Protein AF-A0A929BSN1-F1 (afdb_monomer_lite)

Sequence (50 aa):
MKIDPSLTPFFSPQGVAIIGASLDPTKLGYGFSRNLVQSGYQGAIHFINI

Secondary structure (DSSP, 8-state):
-PPPGGGHHHHS-SEEEEET--S-TTSHHHHHHHHHHHTT--SEEEEE--

Foldseek 3Di:
DDDDPVCCCVVPNLEDEQAAQDPPPVDPNVVVLVCCVVVPPPHHYHYDDD

Structure (mmCIF, N/CA/C/O backbone):
data_AF-A0A929BSN1-F1
#
_entry.id   AF-A0A929BSN1-F1
#
loop_
_atom_site.group_PDB
_atom_site.id
_atom_site.type_symbol
_atom_site.label_atom_id
_atom_site.label_alt_id
_atom_site.label_comp_id
_atom_site.label_asym_id
_atom_site.label_entity_id
_atom_site.label_seq_id
_atom_site.pdbx_PDB_ins_code
_atom_site.Cartn_x
_atom_site.Cartn_y
_atom_site.Cartn_z
_atom_site.occupancy
_atom_site.B_iso_or_equiv
_atom_site.auth_seq_id
_atom_site.auth_comp_id
_atom_site.auth_asym_id
_atom_site.auth_atom_id
_atom_site.pdbx_PDB_model_num
ATOM 1 N N . MET A 1 1 ? 0.675 3.836 26.513 1.00 63.75 1 MET A N 1
ATOM 2 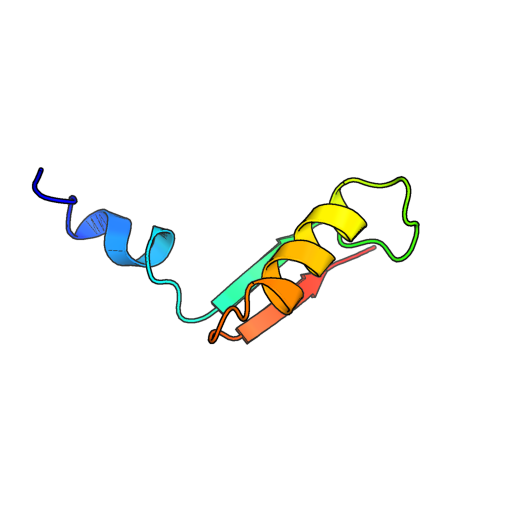C CA . MET A 1 1 ? 0.103 4.874 25.626 1.00 63.75 1 MET A CA 1
ATOM 3 C C . MET A 1 1 ? -1.293 4.436 25.217 1.00 63.75 1 MET A C 1
ATOM 5 O O . MET A 1 1 ? -1.433 3.294 24.800 1.00 63.75 1 MET A O 1
ATOM 9 N N . LYS A 1 2 ? -2.317 5.283 25.378 1.00 80.88 2 LYS A N 1
ATOM 10 C CA . LYS A 1 2 ? -3.630 5.047 24.757 1.00 80.88 2 LYS A CA 1
ATOM 11 C C . LYS A 1 2 ? -3.566 5.585 23.329 1.00 80.88 2 LYS A C 1
ATOM 13 O O . LYS A 1 2 ? -3.201 6.743 23.152 1.00 80.88 2 LYS A O 1
ATOM 18 N N . ILE A 1 3 ? -3.868 4.745 22.344 1.00 81.69 3 ILE A N 1
ATOM 19 C CA . ILE A 1 3 ? -4.084 5.193 20.965 1.00 81.69 3 ILE A CA 1
ATOM 20 C C . ILE A 1 3 ? -5.443 5.895 20.938 1.00 81.69 3 ILE A C 1
ATOM 22 O O . ILE A 1 3 ? -6.405 5.384 21.515 1.00 81.69 3 ILE A O 1
ATOM 26 N N . ASP A 1 4 ? -5.504 7.071 20.318 1.00 93.00 4 ASP A N 1
ATOM 27 C CA . ASP A 1 4 ? -6.762 7.773 20.077 1.00 93.00 4 ASP A CA 1
ATOM 28 C C . ASP A 1 4 ? -7.672 6.885 19.200 1.00 93.00 4 ASP A C 1
ATOM 30 O O . ASP A 1 4 ? -7.259 6.526 18.092 1.00 93.00 4 ASP A O 1
ATOM 34 N N . PRO A 1 5 ? -8.884 6.507 19.657 1.00 92.25 5 PRO A N 1
ATOM 35 C CA . PRO A 1 5 ? -9.796 5.664 18.882 1.00 92.25 5 PRO A CA 1
ATOM 36 C C . PRO A 1 5 ? -10.154 6.236 17.504 1.00 92.25 5 PRO A C 1
ATOM 38 O O . PRO A 1 5 ? -10.483 5.482 16.592 1.00 92.25 5 PRO A O 1
ATOM 41 N N . SER A 1 6 ? -10.060 7.555 17.314 1.00 95.75 6 SER A N 1
ATOM 42 C CA . SER A 1 6 ? -10.272 8.180 16.004 1.00 95.75 6 SER A CA 1
ATOM 43 C C . SER A 1 6 ? -9.220 7.775 14.960 1.00 95.75 6 SER A C 1
ATOM 45 O O . SER A 1 6 ? -9.488 7.855 13.763 1.00 95.75 6 SER A O 1
ATOM 47 N N . LEU A 1 7 ? -8.052 7.277 15.386 1.00 95.62 7 LEU A N 1
ATOM 48 C CA . LEU A 1 7 ? -6.963 6.826 14.513 1.00 95.62 7 LEU A CA 1
ATOM 49 C C . LEU A 1 7 ? -7.006 5.327 14.198 1.00 95.62 7 LEU A C 1
ATOM 51 O O . LEU A 1 7 ? -6.143 4.832 13.470 1.00 95.62 7 LEU A O 1
ATOM 55 N N . THR A 1 8 ? -8.001 4.586 14.693 1.00 94.12 8 THR A N 1
ATOM 56 C CA . THR A 1 8 ? -8.187 3.171 14.338 1.00 94.12 8 THR A CA 1
ATOM 57 C C . THR A 1 8 ? -8.154 2.918 12.821 1.00 94.12 8 THR A C 1
ATOM 59 O O . THR A 1 8 ? -7.476 1.971 12.423 1.00 94.12 8 THR A O 1
ATOM 62 N N . PRO A 1 9 ? -8.755 3.751 11.944 1.00 94.19 9 PRO A N 1
ATOM 63 C CA . PRO A 1 9 ? -8.670 3.543 10.496 1.00 94.19 9 PRO A CA 1
ATOM 64 C C . PRO A 1 9 ? -7.247 3.645 9.934 1.00 94.19 9 PRO A C 1
ATOM 66 O O . PRO A 1 9 ? -6.965 3.064 8.895 1.00 94.19 9 PRO A O 1
ATOM 69 N N . PHE A 1 10 ? -6.349 4.368 10.604 1.00 93.62 10 PHE A N 1
ATOM 70 C CA . PHE A 1 10 ? -4.964 4.530 10.167 1.00 93.62 10 PHE A CA 1
ATOM 71 C C . PHE A 1 10 ? -4.083 3.353 10.604 1.00 93.62 10 PHE A C 1
ATOM 73 O O . PHE A 1 10 ? -3.287 2.847 9.817 1.00 93.62 10 PHE A O 1
ATOM 80 N N . PHE A 1 11 ? -4.238 2.889 11.848 1.00 93.69 11 PHE A N 1
ATOM 81 C CA . PHE A 1 11 ? -3.422 1.800 12.402 1.00 93.69 11 PHE A CA 1
ATOM 82 C C . PHE A 1 11 ? -4.001 0.400 12.160 1.00 93.69 11 PHE A C 1
ATOM 84 O O . PHE A 1 11 ? -3.297 -0.596 12.311 1.00 93.69 11 PHE A O 1
ATOM 91 N N . SER A 1 12 ? -5.282 0.292 11.809 1.00 93.94 12 SER A N 1
ATOM 92 C CA . SER A 1 12 ? -5.951 -0.973 11.479 1.00 93.94 12 SER A CA 1
ATOM 93 C C . SER A 1 12 ? -6.955 -0.812 10.322 1.00 93.94 12 SER A C 1
ATOM 95 O O . SER A 1 12 ? -8.142 -1.105 10.489 1.00 93.94 12 SER A O 1
ATOM 97 N N . PRO A 1 13 ? -6.511 -0.333 9.142 1.00 96.06 13 PRO A N 1
ATOM 98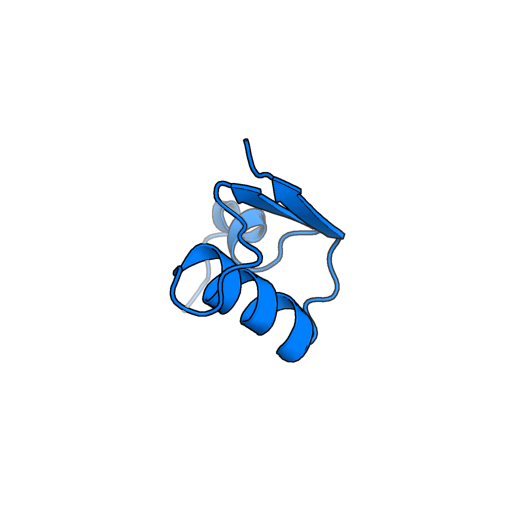 C CA . PRO A 1 13 ? -7.376 -0.203 7.975 1.00 96.06 13 PRO A CA 1
ATOM 99 C C . PRO A 1 13 ? -7.834 -1.572 7.462 1.00 96.06 13 PRO A C 1
ATOM 101 O O . PRO A 1 13 ? -7.041 -2.512 7.406 1.00 96.06 13 PRO A O 1
ATOM 104 N N . GLN A 1 14 ? -9.083 -1.654 6.995 1.00 97.06 14 GLN A N 1
ATOM 105 C CA . GLN A 1 14 ? -9.600 -2.822 6.261 1.00 97.06 14 GLN A CA 1
ATOM 106 C C . GLN A 1 14 ? -9.101 -2.873 4.807 1.00 97.06 14 GLN A C 1
ATOM 108 O O . GLN A 1 14 ? -9.110 -3.929 4.178 1.00 97.06 14 GLN A O 1
ATOM 113 N N . GLY A 1 15 ? -8.655 -1.737 4.272 1.00 96.94 15 GLY A N 1
ATOM 114 C CA . GLY A 1 15 ? -8.015 -1.654 2.970 1.00 96.94 15 GLY A CA 1
ATOM 115 C C . GLY A 1 15 ? -7.313 -0.319 2.762 1.00 96.94 15 GLY A C 1
ATOM 116 O O . GLY A 1 15 ? -7.605 0.663 3.448 1.00 96.94 15 GLY A O 1
ATOM 117 N N . VAL A 1 16 ? -6.384 -0.293 1.811 1.00 96.00 16 VAL A N 1
ATOM 118 C CA . VAL A 1 16 ? -5.589 0.884 1.451 1.00 96.00 16 VAL A CA 1
ATOM 119 C C . VAL A 1 16 ? -5.546 1.067 -0.063 1.00 96.00 16 VAL A C 1
ATOM 121 O O . VAL A 1 16 ? -5.508 0.101 -0.827 1.00 96.00 16 VAL A O 1
ATOM 124 N N . ALA A 1 17 ? -5.520 2.325 -0.498 1.00 95.94 17 ALA A N 1
ATOM 125 C CA . ALA A 1 17 ? -5.278 2.702 -1.884 1.00 95.94 17 ALA A CA 1
ATOM 126 C C . ALA A 1 17 ? -3.892 3.344 -2.005 1.00 95.94 17 ALA A C 1
ATOM 128 O O . ALA A 1 17 ? -3.579 4.304 -1.301 1.00 95.94 17 ALA A O 1
ATOM 129 N N . ILE A 1 18 ? -3.061 2.812 -2.898 1.00 94.31 18 ILE A N 1
ATOM 130 C CA . ILE A 1 18 ? -1.700 3.284 -3.151 1.00 94.31 18 ILE A CA 1
ATOM 131 C C . ILE A 1 18 ? -1.709 4.099 -4.436 1.00 94.31 18 ILE A C 1
ATOM 133 O O . ILE A 1 18 ? -1.740 3.544 -5.533 1.00 94.31 18 ILE A O 1
ATOM 137 N N . ILE A 1 19 ? -1.676 5.420 -4.291 1.00 95.56 19 ILE A N 1
ATOM 138 C CA . ILE A 1 19 ? -1.612 6.356 -5.415 1.00 95.56 19 ILE A CA 1
ATOM 139 C C . ILE A 1 19 ? -0.154 6.521 -5.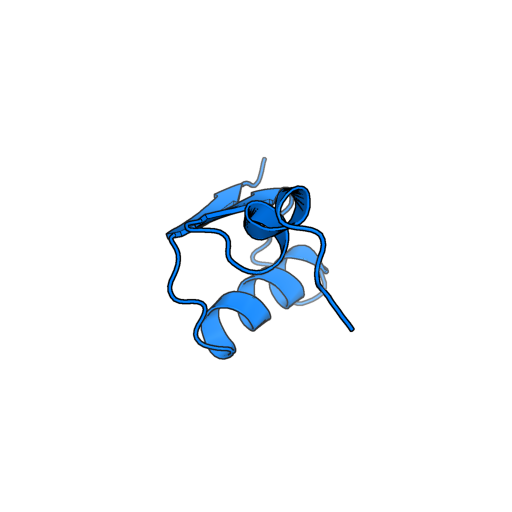845 1.00 95.56 19 ILE A C 1
ATOM 141 O O . ILE A 1 19 ? 0.712 6.816 -5.023 1.00 95.56 19 ILE A O 1
ATOM 145 N N . GLY A 1 20 ? 0.113 6.337 -7.138 1.00 94.62 20 GLY A N 1
ATOM 146 C CA . GLY A 1 20 ? 1.467 6.345 -7.693 1.00 94.62 20 GLY A CA 1
ATOM 147 C C . GLY A 1 20 ? 2.154 4.983 -7.616 1.00 94.62 20 GLY A C 1
ATOM 148 O O . GLY A 1 20 ? 3.383 4.923 -7.589 1.00 94.62 20 GLY A O 1
ATOM 149 N N . ALA A 1 21 ? 1.382 3.891 -7.561 1.00 95.75 21 ALA A N 1
ATOM 150 C CA . ALA A 1 21 ? 1.927 2.547 -7.709 1.00 95.75 21 ALA A CA 1
ATOM 151 C C . ALA A 1 21 ? 2.679 2.433 -9.046 1.00 95.75 21 ALA A C 1
ATOM 153 O O . ALA A 1 21 ? 2.274 2.999 -10.054 1.00 95.75 21 ALA A O 1
ATOM 154 N N . SER A 1 22 ? 3.797 1.717 -9.061 1.00 95.81 22 SER A N 1
ATOM 155 C CA . SER A 1 22 ? 4.659 1.622 -10.240 1.00 95.81 22 SER A CA 1
ATOM 156 C C . SER A 1 22 ? 5.198 0.211 -10.382 1.00 95.81 22 SER A C 1
ATOM 158 O O . SER A 1 22 ? 5.438 -0.454 -9.378 1.00 95.81 22 SER A O 1
ATOM 160 N N . LEU A 1 23 ? 5.429 -0.217 -11.623 1.00 94.31 23 LEU A N 1
ATOM 161 C CA . LEU A 1 23 ? 6.159 -1.447 -11.944 1.00 94.31 23 LEU A CA 1
ATOM 162 C C . LEU A 1 23 ? 7.677 -1.228 -12.063 1.00 94.31 23 LEU A C 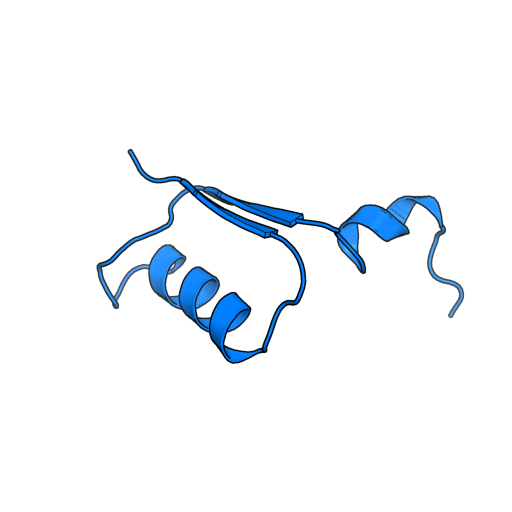1
ATOM 164 O O . LEU A 1 23 ? 8.429 -2.194 -12.042 1.00 94.31 23 LEU A O 1
ATOM 168 N N . ASP A 1 24 ? 8.127 0.025 -12.169 1.00 96.19 24 ASP A N 1
ATOM 169 C CA . ASP A 1 24 ? 9.547 0.396 -12.171 1.00 96.19 24 ASP A CA 1
ATOM 170 C C . ASP A 1 24 ? 10.155 0.236 -10.764 1.00 96.19 24 ASP A C 1
ATOM 172 O O . ASP A 1 24 ? 9.755 0.985 -9.861 1.00 96.19 24 ASP A O 1
ATOM 176 N N . PRO A 1 25 ? 11.134 -0.674 -10.570 1.00 95.25 25 PRO A N 1
ATOM 177 C CA . PRO A 1 25 ? 11.745 -0.941 -9.271 1.00 95.25 25 PRO A CA 1
ATOM 178 C C . PRO A 1 25 ? 12.468 0.248 -8.635 1.00 95.25 25 PRO A C 1
ATOM 180 O O . PRO A 1 25 ? 12.709 0.235 -7.429 1.00 95.25 25 PRO A O 1
ATOM 183 N N . THR A 1 26 ? 12.822 1.267 -9.422 1.00 96.69 26 THR A N 1
ATOM 184 C CA . THR A 1 26 ? 13.505 2.471 -8.931 1.00 96.69 26 THR A CA 1
ATOM 185 C C . THR A 1 26 ? 12.543 3.491 -8.318 1.00 96.69 26 THR A C 1
ATOM 187 O O . THR A 1 26 ? 12.972 4.377 -7.577 1.00 96.69 26 THR A O 1
ATOM 190 N N . LYS A 1 27 ? 11.232 3.374 -8.578 1.00 96.06 27 LYS A N 1
ATOM 191 C CA . LYS A 1 27 ? 10.225 4.298 -8.047 1.00 96.06 27 LYS A CA 1
ATOM 192 C C . LYS A 1 27 ? 9.755 3.879 -6.658 1.00 96.06 27 LYS A C 1
ATOM 194 O O . LYS A 1 27 ? 9.480 2.711 -6.390 1.00 96.06 27 LYS A O 1
ATOM 199 N N . LEU A 1 28 ? 9.527 4.868 -5.793 1.00 93.94 28 LEU A N 1
ATOM 200 C CA . LEU A 1 28 ? 9.013 4.648 -4.435 1.00 93.94 28 LEU A CA 1
ATOM 201 C C . LEU A 1 28 ? 7.673 3.903 -4.417 1.00 93.94 28 LEU A C 1
ATOM 203 O O . LEU A 1 28 ? 7.453 3.060 -3.551 1.00 93.94 28 LEU A O 1
ATOM 207 N N . GLY A 1 29 ? 6.809 4.162 -5.402 1.00 93.12 29 GLY A N 1
ATOM 208 C CA . GLY A 1 29 ? 5.532 3.468 -5.552 1.00 93.12 29 GLY A CA 1
ATOM 209 C C . GLY A 1 29 ? 5.667 1.954 -5.704 1.00 93.12 29 GLY A C 1
ATOM 210 O O . GLY A 1 29 ? 4.826 1.221 -5.186 1.00 93.12 29 GLY A O 1
ATOM 211 N N . TYR A 1 30 ? 6.739 1.475 -6.346 1.00 95.94 30 TYR A N 1
ATOM 212 C CA . TYR A 1 30 ? 7.051 0.046 -6.413 1.00 95.94 30 TYR A CA 1
ATOM 213 C C . TYR A 1 30 ? 7.478 -0.481 -5.042 1.00 95.94 30 TYR A C 1
ATOM 215 O O . TYR A 1 30 ? 6.920 -1.463 -4.552 1.00 95.94 30 TYR A O 1
ATOM 223 N N . GLY A 1 31 ? 8.427 0.199 -4.389 1.00 95.56 31 GLY A N 1
ATOM 224 C CA . GLY A 1 31 ? 8.940 -0.204 -3.077 1.00 95.56 31 GLY A CA 1
ATOM 225 C C . GLY A 1 31 ? 7.848 -0.276 -2.006 1.00 95.56 31 GLY A C 1
ATOM 226 O O . GLY A 1 31 ? 7.741 -1.273 -1.296 1.00 95.56 31 GLY A O 1
ATOM 227 N N . PHE A 1 32 ? 6.987 0.741 -1.933 1.00 93.19 32 PHE A N 1
ATOM 228 C CA . PHE A 1 32 ? 5.884 0.789 -0.972 1.00 93.19 32 PHE A CA 1
ATOM 229 C C . PHE A 1 32 ? 4.855 -0.324 -1.215 1.00 93.19 32 PHE A C 1
ATOM 231 O O . PHE A 1 32 ? 4.503 -1.060 -0.292 1.00 93.19 32 PHE A O 1
ATOM 238 N N . SER A 1 33 ? 4.439 -0.498 -2.472 1.00 94.56 33 SER A N 1
ATOM 239 C CA . SER A 1 33 ? 3.520 -1.562 -2.893 1.00 94.56 33 SER A CA 1
ATOM 240 C C . SER A 1 33 ? 4.054 -2.952 -2.545 1.00 94.56 33 SER A C 1
ATOM 242 O O . SER A 1 33 ? 3.350 -3.769 -1.952 1.00 94.56 33 SER A O 1
ATOM 244 N N . ARG A 1 34 ? 5.333 -3.202 -2.853 1.00 96.12 34 ARG A N 1
ATOM 245 C CA . ARG A 1 34 ? 6.027 -4.454 -2.539 1.00 96.12 34 ARG A CA 1
ATOM 246 C C . ARG A 1 34 ? 6.068 -4.717 -1.038 1.00 96.12 34 ARG A C 1
ATOM 248 O O . ARG A 1 34 ? 5.814 -5.845 -0.625 1.00 96.12 34 ARG A O 1
ATOM 255 N N . ASN A 1 35 ? 6.368 -3.701 -0.231 1.00 95.94 35 ASN A N 1
ATOM 256 C CA . ASN A 1 35 ? 6.468 -3.853 1.218 1.00 95.94 35 ASN A CA 1
ATOM 257 C C . ASN A 1 35 ? 5.128 -4.254 1.840 1.00 95.94 35 ASN A C 1
ATOM 259 O O . ASN A 1 35 ? 5.101 -5.189 2.630 1.00 95.94 35 ASN A O 1
ATOM 263 N N . LEU A 1 36 ? 4.016 -3.625 1.446 1.00 94.56 36 LEU A N 1
ATOM 264 C CA . LEU A 1 36 ? 2.694 -3.987 1.975 1.00 94.56 36 LEU A CA 1
ATOM 265 C C . LEU A 1 36 ? 2.326 -5.448 1.691 1.00 94.56 36 LEU A C 1
ATOM 267 O O . LEU A 1 36 ? 1.844 -6.146 2.582 1.00 94.56 36 LEU A O 1
ATOM 271 N N . VAL A 1 37 ? 2.610 -5.927 0.479 1.00 94.62 37 VAL A N 1
ATOM 272 C CA . VAL A 1 37 ? 2.368 -7.328 0.108 1.00 94.62 37 VAL A CA 1
ATOM 273 C C . VAL A 1 37 ? 3.289 -8.268 0.891 1.00 94.62 37 VAL A C 1
ATOM 275 O O . VAL A 1 37 ? 2.829 -9.246 1.472 1.00 94.62 37 VAL A O 1
ATOM 278 N N . GLN A 1 38 ? 4.589 -7.974 0.947 1.00 97.12 38 GLN A N 1
ATOM 279 C CA . GLN A 1 38 ? 5.574 -8.857 1.583 1.00 97.12 38 GLN A CA 1
ATOM 280 C C . GLN A 1 38 ? 5.491 -8.894 3.104 1.00 97.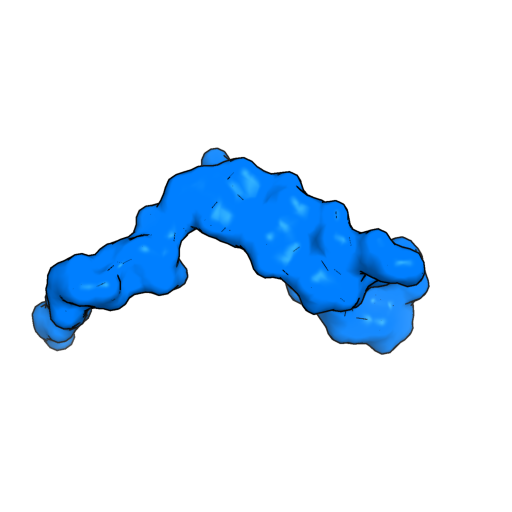12 38 GLN A C 1
ATOM 282 O O . GLN A 1 38 ? 5.790 -9.921 3.705 1.00 97.12 38 GLN A O 1
ATOM 287 N N . SER A 1 39 ? 5.070 -7.798 3.730 1.00 96.56 39 SER A N 1
ATOM 288 C CA . SER A 1 39 ? 4.776 -7.758 5.160 1.00 96.56 39 SER A CA 1
ATOM 289 C C . SER A 1 39 ? 3.456 -8.454 5.511 1.00 96.56 39 SER A C 1
ATOM 291 O O . SER A 1 39 ? 3.120 -8.535 6.689 1.00 96.56 39 SER A O 1
ATOM 293 N N . GLY A 1 40 ? 2.714 -8.968 4.521 1.00 96.06 40 GLY A N 1
ATOM 294 C CA . GLY A 1 40 ? 1.495 -9.737 4.742 1.00 96.06 40 GLY A CA 1
ATOM 295 C C . GLY A 1 40 ? 0.323 -8.878 5.203 1.00 96.06 40 GLY A C 1
ATOM 296 O O . GLY A 1 40 ? -0.436 -9.308 6.071 1.00 96.06 40 GLY A O 1
ATOM 297 N N . TYR A 1 41 ? 0.174 -7.663 4.665 1.00 96.31 41 TYR A N 1
ATOM 298 C CA . TYR A 1 41 ? -1.004 -6.845 4.945 1.00 96.31 41 TYR A CA 1
ATOM 299 C C . TYR A 1 41 ? -2.284 -7.613 4.573 1.00 96.31 41 TYR A C 1
ATOM 301 O O . TYR A 1 41 ? -2.425 -8.101 3.455 1.00 96.31 41 TYR A O 1
ATOM 309 N N . GLN A 1 42 ? -3.192 -7.753 5.542 1.00 95.94 42 GLN A N 1
ATOM 310 C CA . GLN A 1 42 ? -4.374 -8.621 5.436 1.00 95.94 42 GLN A CA 1
ATOM 311 C C . GLN A 1 42 ? -5.594 -7.920 4.821 1.00 95.94 42 GLN A C 1
ATOM 313 O O . GLN A 1 42 ? -6.563 -8.580 4.453 1.00 95.94 42 GLN A O 1
ATOM 318 N N . GLY A 1 43 ? -5.576 -6.587 4.754 1.00 96.31 43 GLY A N 1
ATOM 319 C CA . GLY A 1 43 ? -6.651 -5.805 4.149 1.00 96.31 43 GLY A CA 1
ATOM 320 C C . GLY A 1 43 ? -6.556 -5.757 2.624 1.00 96.31 43 GLY A C 1
ATOM 321 O O . GLY A 1 43 ? -5.564 -6.172 2.023 1.00 96.31 43 GLY A O 1
ATOM 322 N N . ALA A 1 44 ? -7.579 -5.195 1.984 1.00 97.38 44 ALA A N 1
ATOM 323 C CA . ALA A 1 44 ? -7.568 -4.984 0.540 1.00 97.38 44 ALA A CA 1
ATOM 324 C C . ALA A 1 44 ? -6.470 -3.984 0.129 1.00 97.38 44 ALA A C 1
ATOM 326 O O . ALA A 1 44 ? -6.291 -2.947 0.769 1.00 97.38 44 ALA A O 1
ATOM 327 N N . ILE A 1 45 ? -5.754 -4.268 -0.960 1.00 96.44 45 ILE A N 1
ATOM 328 C CA . ILE A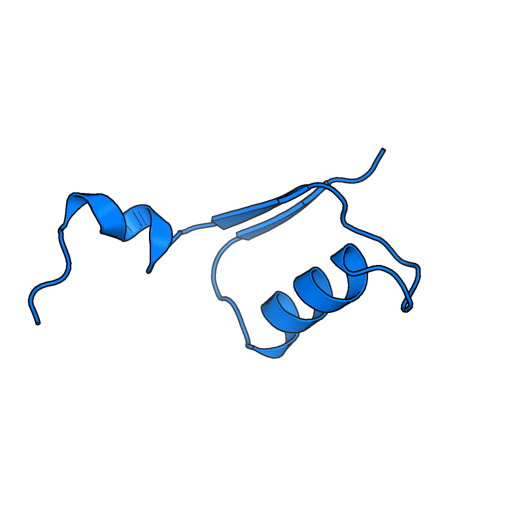 1 45 ? -4.748 -3.360 -1.526 1.00 96.44 45 ILE A CA 1
ATOM 329 C C . ILE A 1 45 ? -5.195 -2.957 -2.928 1.00 96.44 45 ILE A C 1
ATOM 331 O O . ILE A 1 45 ? -5.342 -3.806 -3.806 1.00 96.44 45 ILE A O 1
ATOM 335 N N . HIS A 1 46 ? -5.376 -1.657 -3.148 1.00 96.44 46 HIS A N 1
ATOM 336 C CA . HIS A 1 46 ? -5.707 -1.093 -4.453 1.00 96.44 46 HIS A CA 1
ATOM 337 C C . HIS A 1 46 ? -4.520 -0.294 -4.992 1.00 96.44 46 HIS A C 1
ATOM 339 O O . HIS A 1 46 ? -4.158 0.741 -4.435 1.00 96.44 46 HIS A O 1
ATOM 345 N N . PHE A 1 47 ? -3.911 -0.758 -6.081 1.00 95.94 47 PHE A N 1
ATOM 346 C CA . PHE A 1 47 ? -2.822 -0.051 -6.757 1.00 95.94 47 PHE A CA 1
ATOM 347 C C . PHE A 1 47 ? -3.395 0.917 -7.794 1.00 95.94 47 PHE A C 1
ATOM 349 O O . PHE A 1 47 ? -4.118 0.495 -8.694 1.00 95.94 47 PHE A O 1
ATOM 356 N N . ILE A 1 48 ? -3.077 2.206 -7.673 1.00 96.19 48 ILE A N 1
ATOM 357 C CA . ILE A 1 48 ? -3.572 3.258 -8.563 1.00 96.19 48 ILE A CA 1
ATOM 358 C C . ILE A 1 48 ? -2.378 3.903 -9.266 1.00 96.19 48 ILE A C 1
ATOM 360 O O . ILE A 1 48 ? -1.508 4.498 -8.624 1.00 96.19 48 ILE A O 1
ATOM 364 N N . ASN A 1 49 ? -2.356 3.794 -10.591 1.00 90.06 49 ASN A N 1
ATOM 365 C CA . ASN A 1 49 ? -1.392 4.444 -11.473 1.00 90.06 49 ASN A CA 1
ATOM 366 C C . ASN A 1 49 ? -2.134 5.116 -12.639 1.00 90.06 49 ASN A C 1
ATOM 368 O O . ASN A 1 49 ? -3.188 4.620 -13.040 1.00 90.06 49 ASN A O 1
ATOM 372 N N . ILE A 1 50 ? -1.581 6.213 -13.165 1.00 67.31 50 ILE A N 1
ATOM 373 C CA . ILE A 1 50 ? -2.019 6.860 -14.414 1.00 67.31 50 ILE A CA 1
ATOM 374 C C . ILE A 1 50 ? -1.109 6.470 -15.577 1.00 67.31 50 ILE A C 1
ATOM 376 O O . ILE A 1 50 ? 0.097 6.223 -15.327 1.00 67.31 50 ILE A O 1
#

pLDDT: mean 93.49, std 6.49, range [63.75, 97.38]

Radius of gyration: 12.84 Å; chains: 1; bounding box: 24×18×40 Å